Protein AF-A0A8E0I5V2-F1 (afdb_monomer_lite)

Secondary structure (DSSP, 8-state):
--------PPPPP--------------GGGG--EEEEPPPTT--HHHHSHHHHHHHHTTPPP-EEEEEEETTEEEEEEE-SS-EEEEEEESSSPPPHHHHHHHHHHH-TTS-GGGSEEESSHHHHHHHHTTS--SSSEEEEEEE-

Sequence (145 aa):
MVTTRPSRSRPLTLRFLPRWFTLTHKKRGDLMKLIQNPIRLNASLHKMLPNTMRYLYNRKPVKFFELYTLGSVHVYYVEGFDQVDVVLTHDKRTIKDAEIDFVLEKLLPDTPKADLKIDHAAKSEIEHEVHRKLKVHDVVIIEKA

Foldseek 3Di:
DDDDDDDDDDDDDDDDDPDDDPPPPDDPLNVWDKAWDDDDPPDDCCVVPVLLCCVPQVPQDWPDKTWIDGPQKTWIWTHGPVKIKIKIFHAPDADDPVNVVSVCCPPPVVDDPVQKDKDFCSQVVSCVVVVHHDNGPGMIMIMHD

Radius of gyration: 28.75 Å; chains: 1; bounding box: 96×71×29 Å

Organism: NCBI:txid1256218

Structure (mmCIF, N/CA/C/O backbone):
data_AF-A0A8E0I5V2-F1
#
_entry.id   AF-A0A8E0I5V2-F1
#
loop_
_atom_site.group_PDB
_atom_site.id
_atom_site.type_symbol
_atom_site.label_atom_id
_atom_site.label_alt_id
_atom_site.label_comp_id
_atom_site.label_asym_id
_atom_site.label_entity_id
_atom_site.label_seq_id
_atom_site.pdbx_PDB_ins_code
_atom_site.Cartn_x
_atom_site.Cartn_y
_atom_site.Cartn_z
_atom_site.occupancy
_atom_site.B_iso_or_equiv
_atom_site.auth_seq_id
_atom_site.auth_comp_id
_atom_site.auth_asym_id
_atom_site.auth_atom_id
_atom_site.pdbx_PDB_model_num
ATOM 1 N N . MET A 1 1 ? -82.735 55.809 14.870 1.00 37.22 1 MET A N 1
ATOM 2 C CA . MET A 1 1 ? -81.425 56.089 14.228 1.00 37.22 1 MET A CA 1
ATOM 3 C C . MET A 1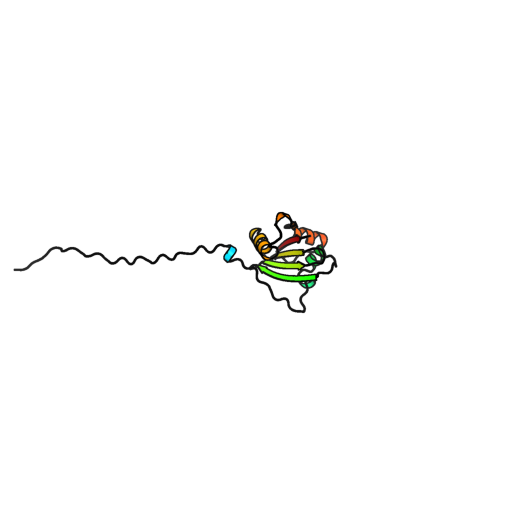 1 ? -80.391 55.113 14.791 1.00 37.22 1 MET A C 1
ATOM 5 O O . MET A 1 1 ? -80.657 54.636 15.880 1.00 37.22 1 MET A O 1
ATOM 9 N N . VAL A 1 2 ? -79.314 54.805 14.040 1.00 41.06 2 VAL A N 1
ATOM 10 C CA . VAL A 1 2 ? -78.052 54.073 14.391 1.00 41.06 2 VAL A CA 1
ATOM 11 C C . VAL A 1 2 ? -78.068 53.240 15.698 1.00 41.06 2 VAL A C 1
ATOM 13 O O . VAL A 1 2 ? -78.259 53.783 16.775 1.00 41.06 2 VAL A O 1
ATOM 16 N N . THR A 1 3 ? -77.783 51.933 15.745 1.00 39.31 3 THR A N 1
ATOM 17 C CA . THR A 1 3 ? -76.668 51.136 15.152 1.00 39.31 3 THR A CA 1
ATOM 18 C C . THR A 1 3 ? -77.137 49.636 15.139 1.00 39.31 3 THR A C 1
ATOM 20 O O . THR A 1 3 ? -78.286 49.397 15.494 1.00 39.31 3 THR A O 1
ATOM 23 N N . THR A 1 4 ? -76.481 48.534 14.727 1.00 46.41 4 THR A N 1
ATOM 24 C CA . THR A 1 4 ? -75.073 48.154 14.454 1.00 46.41 4 THR A CA 1
ATOM 25 C C . THR A 1 4 ? -75.007 47.088 13.321 1.00 46.41 4 THR A C 1
ATOM 27 O O . THR A 1 4 ? -75.405 47.372 12.195 1.00 46.41 4 THR A O 1
ATOM 30 N N . ARG A 1 5 ? -74.490 45.871 13.583 1.00 45.50 5 ARG A N 1
ATOM 31 C CA . ARG A 1 5 ? -74.420 44.652 12.744 1.00 45.50 5 ARG A CA 1
ATOM 32 C C . ARG A 1 5 ? -74.381 43.431 13.686 1.00 45.50 5 ARG A C 1
ATOM 34 O O . ARG A 1 5 ? -74.087 43.615 14.867 1.00 45.50 5 ARG A O 1
ATOM 41 N N . PRO A 1 6 ? -74.536 42.196 13.175 1.00 46.56 6 PRO A N 1
ATOM 42 C CA . PRO A 1 6 ? -73.361 41.316 13.261 1.00 46.56 6 PRO A CA 1
ATOM 43 C C . PRO A 1 6 ? -73.065 40.483 11.998 1.00 46.56 6 PRO A C 1
ATOM 45 O O . PRO A 1 6 ? -73.931 40.227 11.173 1.00 46.56 6 PRO A O 1
ATOM 48 N N . SER A 1 7 ? -71.804 40.042 11.919 1.00 43.44 7 SER A N 1
ATOM 49 C CA . SER A 1 7 ? -71.277 38.834 11.252 1.00 43.44 7 SER A CA 1
ATOM 50 C C . SER A 1 7 ? -71.796 38.410 9.861 1.00 43.44 7 SER A C 1
ATOM 52 O O . SER A 1 7 ? -72.898 37.889 9.705 1.00 43.44 7 SER A O 1
ATOM 54 N N . ARG A 1 8 ? -70.893 38.432 8.867 1.00 44.28 8 ARG A N 1
ATOM 55 C CA . ARG A 1 8 ? -70.885 37.449 7.767 1.00 44.28 8 ARG A CA 1
ATOM 56 C C . ARG A 1 8 ? -69.523 36.755 7.682 1.00 44.28 8 ARG A C 1
ATOM 58 O O . ARG A 1 8 ? -68.494 37.320 8.044 1.00 44.28 8 ARG A O 1
ATOM 65 N N . SER A 1 9 ? -69.571 35.503 7.242 1.00 45.16 9 SER A N 1
ATOM 66 C CA . SER A 1 9 ? -68.505 34.497 7.224 1.00 45.16 9 SER A CA 1
ATOM 67 C C . SER A 1 9 ? -67.226 34.888 6.471 1.00 45.16 9 SER A C 1
ATOM 69 O O . SER A 1 9 ? -67.270 35.536 5.427 1.00 45.16 9 SER A O 1
ATOM 71 N N . ARG A 1 10 ? -66.083 34.390 6.967 1.00 50.72 10 ARG A N 1
ATOM 72 C CA . ARG A 1 10 ? -64.773 34.422 6.289 1.00 50.72 10 ARG A CA 1
ATOM 73 C C . ARG A 1 10 ? -64.753 33.496 5.059 1.00 50.72 10 ARG A C 1
ATOM 75 O O . ARG A 1 10 ? -65.252 32.377 5.174 1.00 50.72 10 ARG A O 1
ATOM 82 N N . PRO A 1 11 ? -64.046 33.857 3.975 1.00 47.56 11 PRO A N 1
ATOM 83 C CA . PRO A 1 11 ? -63.440 32.901 3.053 1.00 47.56 11 PRO A CA 1
ATOM 84 C C . PRO A 1 11 ? -62.032 32.494 3.523 1.00 47.56 11 PRO A C 1
ATOM 86 O O . PRO A 1 11 ? -61.297 33.276 4.123 1.00 47.56 11 PRO A O 1
ATOM 89 N N . LEU A 1 12 ? -61.687 31.243 3.240 1.00 47.66 12 LEU A N 1
ATOM 90 C CA . LEU A 1 12 ? -60.460 30.534 3.612 1.00 47.66 12 LEU A CA 1
ATOM 91 C C . LEU A 1 12 ? -59.157 31.236 3.183 1.00 47.66 12 LEU A C 1
ATOM 93 O O . LEU A 1 12 ? -59.052 31.770 2.082 1.00 47.66 12 LEU A O 1
ATOM 97 N N . THR A 1 13 ? -58.125 31.143 4.025 1.00 47.25 13 THR A N 1
ATOM 98 C CA . THR A 1 13 ? -56.750 31.520 3.671 1.00 47.25 13 THR A CA 1
ATOM 99 C C . THR A 1 13 ? -56.133 30.520 2.692 1.00 47.25 13 THR A C 1
ATOM 101 O O . THR A 1 13 ? -56.201 29.307 2.902 1.00 47.25 13 THR A O 1
ATOM 104 N N . LEU A 1 14 ? -55.445 31.020 1.659 1.00 44.88 14 LEU A N 1
ATOM 105 C CA . LEU A 1 14 ? -54.589 30.190 0.810 1.00 44.88 14 LEU A CA 1
ATOM 106 C C . LEU A 1 14 ? -53.384 29.701 1.632 1.00 44.88 14 LEU A C 1
ATOM 108 O O . LEU A 1 14 ? -52.435 30.448 1.874 1.00 44.88 14 LEU A O 1
ATOM 112 N N . ARG A 1 15 ? -53.403 28.439 2.076 1.00 42.56 15 ARG A N 1
ATOM 113 C CA . ARG A 1 15 ? -52.203 27.792 2.622 1.00 42.56 15 ARG A CA 1
ATOM 114 C C . ARG A 1 15 ? -51.276 27.410 1.472 1.00 42.56 15 ARG A C 1
ATOM 116 O O . ARG A 1 15 ? -51.536 26.437 0.770 1.00 42.56 15 ARG A O 1
ATOM 123 N N . PHE A 1 16 ? -50.172 28.139 1.324 1.00 45.91 16 PHE A N 1
ATOM 124 C CA . PHE A 1 16 ? -49.031 27.662 0.545 1.00 45.91 16 PHE A CA 1
ATOM 125 C C . PHE A 1 16 ? -48.541 26.334 1.139 1.00 45.91 16 PHE A C 1
ATOM 127 O O . PHE A 1 16 ? -48.080 26.285 2.280 1.00 45.91 16 PHE A O 1
ATOM 134 N N . LEU A 1 17 ? -48.645 25.256 0.362 1.00 43.88 17 LEU A N 1
ATOM 135 C CA . LEU A 1 17 ? -47.979 23.994 0.667 1.00 43.88 17 LEU A CA 1
ATOM 136 C C . LEU A 1 17 ? -46.483 24.151 0.351 1.00 43.88 17 LEU A C 1
ATOM 138 O O . LEU A 1 17 ? -46.151 24.488 -0.789 1.00 43.88 17 LEU A O 1
ATOM 142 N N . PRO A 1 18 ? -45.565 23.913 1.306 1.00 49.59 18 PRO A N 1
ATOM 143 C CA . PRO A 1 18 ? -44.145 23.902 0.996 1.00 49.59 18 PRO A CA 1
ATOM 144 C C . PRO A 1 18 ? -43.851 22.746 0.035 1.00 49.59 18 PRO A C 1
ATOM 146 O O . PRO A 1 18 ? -44.231 21.599 0.277 1.00 49.59 18 PRO A O 1
ATOM 149 N N . ARG A 1 19 ? -43.166 23.055 -1.068 1.00 42.31 19 ARG A N 1
ATOM 150 C CA . ARG A 1 19 ? -42.695 22.063 -2.038 1.00 42.31 19 ARG A CA 1
ATOM 151 C C . ARG A 1 19 ? -41.694 21.151 -1.329 1.00 42.31 19 ARG A C 1
ATOM 153 O O . ARG A 1 19 ? -40.597 21.598 -1.001 1.00 42.31 19 ARG A O 1
ATOM 160 N N . TRP A 1 20 ? -42.082 19.904 -1.064 1.00 40.34 20 TRP A N 1
ATOM 161 C CA . TRP A 1 20 ? -41.228 18.942 -0.369 1.00 40.34 20 TRP A CA 1
ATOM 162 C C . TRP A 1 20 ? -39.928 18.753 -1.155 1.00 40.34 20 TRP A C 1
ATOM 164 O O . TRP A 1 20 ? -39.941 18.251 -2.279 1.00 40.34 20 TRP A O 1
ATOM 174 N N . PHE A 1 21 ? -38.803 19.152 -0.560 1.00 40.91 21 PHE A N 1
ATOM 175 C CA . PHE A 1 21 ? -37.491 18.758 -1.054 1.00 40.91 21 PHE A CA 1
ATOM 176 C C . PHE A 1 21 ? -37.355 17.251 -0.840 1.00 40.91 21 PHE A C 1
ATOM 178 O O . PHE A 1 21 ? -37.172 16.787 0.285 1.00 40.91 21 PHE A O 1
ATOM 185 N N . THR A 1 22 ? -37.441 16.483 -1.925 1.00 50.56 22 THR A N 1
ATOM 186 C CA . THR A 1 22 ? -37.054 15.071 -1.938 1.00 50.56 22 THR A CA 1
ATOM 187 C C . THR A 1 22 ? -35.551 14.993 -1.709 1.00 50.56 22 THR A C 1
ATOM 189 O O . THR A 1 22 ? -34.764 15.060 -2.655 1.00 50.56 22 THR A O 1
ATOM 192 N N . LEU A 1 23 ? -35.149 14.914 -0.439 1.00 47.12 23 LEU A N 1
ATOM 193 C CA . LEU A 1 23 ? -33.755 14.796 -0.040 1.00 47.12 23 LEU A CA 1
ATOM 194 C C . LEU A 1 23 ? -33.248 13.416 -0.475 1.00 47.12 23 LEU A C 1
ATOM 196 O O . LEU A 1 23 ? -33.400 12.425 0.236 1.00 47.12 23 LEU A O 1
ATOM 200 N N . THR A 1 24 ? -32.695 13.3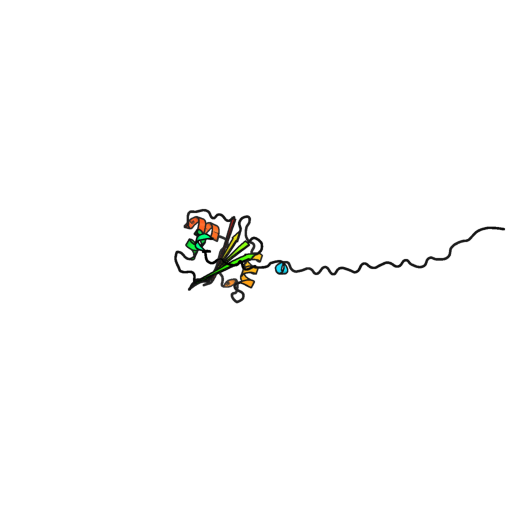35 -1.684 1.00 60.19 24 THR A N 1
ATOM 201 C CA . THR A 1 24 ? -32.134 12.095 -2.221 1.00 60.19 24 THR A CA 1
ATOM 202 C C . THR A 1 24 ? -31.009 11.636 -1.302 1.00 60.19 24 THR A C 1
ATOM 204 O O . THR A 1 24 ? -29.948 12.266 -1.268 1.00 60.19 24 THR A O 1
ATOM 207 N N . HIS A 1 25 ? -31.233 10.550 -0.557 1.00 54.50 25 HIS A N 1
ATOM 208 C CA . HIS A 1 25 ? -30.217 9.921 0.285 1.00 54.50 25 HIS A CA 1
ATOM 209 C C . HIS A 1 25 ? -29.128 9.299 -0.596 1.00 54.50 25 HIS A C 1
ATOM 211 O O . HIS A 1 25 ? -29.118 8.101 -0.870 1.00 54.50 25 HIS A O 1
ATOM 217 N N . LYS A 1 26 ? -28.204 10.152 -1.043 1.00 56.00 26 LYS A N 1
ATOM 218 C CA . LYS A 1 26 ? -26.984 9.766 -1.740 1.00 56.00 26 LYS A CA 1
ATOM 219 C C . LYS A 1 26 ? -26.240 8.743 -0.876 1.00 56.00 26 LYS A C 1
ATOM 221 O O . LYS A 1 26 ? -25.976 8.999 0.303 1.00 56.00 26 LYS A O 1
ATOM 226 N N . LYS A 1 27 ? -25.963 7.564 -1.435 1.00 59.47 27 LYS A N 1
ATOM 227 C CA . LYS A 1 27 ? -25.404 6.421 -0.704 1.00 59.47 27 LYS A CA 1
ATOM 228 C C . LYS A 1 27 ? -23.995 6.804 -0.243 1.00 59.47 27 LYS A C 1
ATOM 230 O O . LYS A 1 27 ? -23.289 7.515 -0.955 1.00 59.47 27 LYS A O 1
ATOM 235 N N . ARG A 1 28 ? -23.540 6.349 0.934 1.00 54.22 28 ARG A N 1
ATOM 236 C CA . ARG A 1 28 ? -22.198 6.732 1.440 1.00 54.22 28 ARG A CA 1
ATOM 237 C C . ARG A 1 28 ? -21.060 6.349 0.478 1.00 54.22 28 ARG A C 1
ATOM 239 O O . ARG A 1 28 ? -20.091 7.097 0.397 1.00 54.22 28 ARG A O 1
ATOM 246 N N . GLY A 1 29 ? -21.219 5.268 -0.292 1.00 57.28 29 GLY A N 1
ATOM 247 C CA . GLY A 1 29 ? -20.295 4.894 -1.370 1.00 57.28 29 GLY A CA 1
ATOM 248 C C . GLY A 1 29 ? -20.183 5.949 -2.479 1.00 57.28 29 GLY A C 1
ATOM 249 O O . GLY A 1 29 ? -19.087 6.209 -2.952 1.00 57.28 29 GLY A O 1
ATOM 250 N N . ASP A 1 30 ? -21.261 6.667 -2.810 1.00 61.16 30 ASP A N 1
ATOM 251 C CA . ASP A 1 30 ? -21.267 7.701 -3.861 1.00 61.16 30 ASP A CA 1
ATOM 252 C C . ASP A 1 30 ? -20.499 8.989 -3.461 1.00 61.16 30 ASP A C 1
ATOM 254 O O . ASP A 1 30 ? -20.383 9.937 -4.253 1.00 61.16 30 ASP A O 1
ATOM 258 N N . LEU A 1 31 ? -20.050 9.083 -2.201 1.00 68.75 31 LEU A N 1
ATOM 259 C CA . LEU A 1 31 ? -19.126 10.114 -1.713 1.00 68.75 31 LEU A CA 1
ATOM 260 C C . LEU A 1 31 ? -17.673 9.626 -1.643 1.00 68.75 31 LEU A C 1
ATOM 262 O O . LEU A 1 31 ? -16.769 10.461 -1.620 1.00 68.75 31 LEU A O 1
ATOM 266 N N . MET A 1 32 ? -17.437 8.313 -1.627 1.00 87.19 32 MET A N 1
ATOM 267 C CA . MET A 1 32 ? -16.094 7.753 -1.725 1.00 87.19 32 MET A CA 1
ATOM 268 C C . MET A 1 32 ? -15.614 7.844 -3.174 1.00 87.19 32 MET A C 1
ATOM 270 O O . MET A 1 32 ? -16.349 7.575 -4.123 1.00 87.19 32 MET A O 1
ATOM 274 N N . LYS A 1 33 ? -14.369 8.284 -3.349 1.00 90.25 33 LYS A N 1
ATOM 275 C CA . LYS A 1 33 ? -13.702 8.378 -4.646 1.00 90.25 33 LYS A CA 1
ATOM 276 C C . LYS A 1 33 ? -12.255 7.966 -4.472 1.00 90.25 33 LYS A C 1
ATOM 278 O O . LYS A 1 33 ? -11.551 8.560 -3.657 1.00 90.25 33 LYS A O 1
ATOM 283 N N . LEU A 1 34 ? -11.834 6.986 -5.261 1.00 94.56 34 LEU A N 1
ATOM 284 C CA . LEU A 1 34 ? -10.428 6.697 -5.474 1.00 94.56 34 LEU A CA 1
ATOM 285 C C . LEU A 1 34 ? -9.939 7.656 -6.565 1.00 94.56 34 LEU A C 1
ATOM 287 O O . LEU A 1 34 ? -10.509 7.694 -7.655 1.00 94.56 34 LEU A O 1
ATOM 291 N N . ILE A 1 35 ? -8.954 8.488 -6.245 1.00 94.31 35 ILE A N 1
ATOM 292 C CA . ILE A 1 35 ? -8.390 9.489 -7.155 1.00 94.31 35 ILE A CA 1
ATOM 293 C C . ILE A 1 35 ? -6.974 9.048 -7.499 1.00 94.31 35 ILE A C 1
ATOM 295 O O . ILE A 1 35 ? -6.185 8.805 -6.590 1.00 94.31 35 ILE A O 1
ATOM 299 N N . GLN A 1 36 ? -6.646 8.944 -8.786 1.00 94.12 36 GLN A N 1
ATOM 300 C CA . GLN A 1 36 ? -5.285 8.643 -9.222 1.00 94.12 36 GLN A CA 1
ATOM 301 C C . GLN A 1 36 ? -4.397 9.887 -9.087 1.00 94.12 36 GLN A C 1
ATOM 303 O O . GLN A 1 36 ? -4.745 10.978 -9.545 1.00 94.12 36 GLN A O 1
ATOM 308 N N . ASN A 1 37 ? -3.240 9.722 -8.458 1.00 91.31 37 ASN A N 1
ATOM 309 C CA . ASN A 1 37 ? -2.273 10.782 -8.221 1.00 91.31 37 ASN A CA 1
ATOM 310 C C . ASN A 1 37 ? -1.194 10.736 -9.321 1.00 91.31 37 ASN A C 1
ATOM 312 O O . ASN A 1 37 ? -0.509 9.719 -9.443 1.00 91.31 37 ASN A O 1
ATOM 316 N N . PRO A 1 38 ? -0.971 11.818 -10.092 1.00 88.31 38 PRO A N 1
ATOM 317 C CA . PRO A 1 38 ? -0.004 11.805 -11.185 1.00 88.31 38 PRO A CA 1
ATOM 318 C C . PRO A 1 38 ? 1.432 11.647 -10.668 1.00 88.31 38 PRO A C 1
ATOM 320 O O . PRO A 1 38 ? 1.954 12.488 -9.928 1.00 88.31 38 PRO A O 1
ATOM 323 N N . ILE A 1 39 ? 2.084 10.566 -11.092 1.00 83.25 39 ILE A N 1
ATOM 324 C CA . ILE A 1 39 ? 3.461 10.233 -10.725 1.00 83.25 39 ILE A CA 1
ATOM 325 C C . ILE A 1 39 ? 4.424 11.093 -11.558 1.00 83.25 39 ILE A C 1
ATOM 327 O O . ILE A 1 39 ? 4.377 11.104 -12.785 1.00 83.25 39 ILE A O 1
ATOM 331 N N . ARG A 1 40 ? 5.323 11.829 -10.892 1.00 77.00 40 ARG A N 1
ATOM 332 C CA . ARG A 1 40 ? 6.406 12.568 -11.567 1.00 77.00 40 ARG A CA 1
ATOM 333 C C . ARG A 1 40 ? 7.550 11.615 -11.923 1.00 77.00 40 ARG A C 1
ATOM 335 O O . ARG A 1 40 ? 7.889 10.765 -11.109 1.00 77.00 40 ARG A O 1
ATOM 342 N N . LEU A 1 41 ? 8.222 11.856 -13.053 1.00 66.94 41 LEU A N 1
ATOM 343 C CA . LEU A 1 41 ? 9.346 11.062 -13.600 1.00 66.94 41 LEU A CA 1
ATOM 344 C C . LEU A 1 41 ? 10.460 10.651 -12.607 1.00 66.94 41 LEU A C 1
ATOM 346 O O . LEU A 1 41 ? 11.137 9.659 -12.840 1.00 66.94 41 LEU A O 1
ATOM 350 N N . ASN A 1 42 ? 10.647 11.385 -11.503 1.00 74.06 42 ASN A N 1
ATOM 351 C CA . ASN A 1 42 ? 11.688 11.129 -10.494 1.00 74.06 42 ASN A CA 1
ATOM 352 C C . ASN A 1 42 ? 11.172 10.449 -9.202 1.00 74.06 42 ASN A C 1
ATOM 354 O O . ASN A 1 42 ? 11.926 10.312 -8.228 1.00 74.06 42 ASN A O 1
ATOM 358 N N . ALA A 1 43 ? 9.891 10.073 -9.153 1.00 78.38 43 ALA A N 1
ATOM 359 C CA . ALA A 1 43 ? 9.298 9.331 -8.044 1.00 78.38 43 ALA A CA 1
ATOM 360 C C . ALA A 1 43 ? 9.784 7.872 -8.026 1.00 78.38 43 ALA A C 1
ATOM 362 O O . ALA A 1 43 ? 10.170 7.310 -9.045 1.00 78.38 43 ALA A O 1
ATOM 363 N N . SER A 1 44 ? 9.786 7.249 -6.848 1.00 83.50 44 SER A N 1
ATOM 364 C CA . SER A 1 44 ? 10.224 5.862 -6.680 1.00 83.50 44 SER A CA 1
ATOM 365 C C . SER A 1 44 ? 9.590 5.270 -5.430 1.00 83.50 44 SER A C 1
ATOM 367 O O . SER A 1 44 ? 9.683 5.868 -4.354 1.00 83.50 44 SER A O 1
ATOM 369 N N . LEU A 1 45 ? 9.006 4.076 -5.553 1.00 84.38 45 LEU A N 1
ATOM 370 C CA . LEU A 1 45 ? 8.439 3.328 -4.429 1.00 84.38 45 LEU A CA 1
ATOM 371 C C . LEU A 1 45 ? 9.434 3.163 -3.273 1.00 84.38 45 LEU A C 1
ATOM 373 O O . LEU A 1 45 ? 9.077 3.410 -2.126 1.00 84.38 45 LEU A O 1
ATOM 377 N N . HIS A 1 46 ? 10.708 2.875 -3.556 1.00 84.69 46 HIS A N 1
ATOM 378 C CA . HIS A 1 46 ? 11.749 2.750 -2.526 1.00 84.69 46 HIS A CA 1
ATOM 379 C C . HIS A 1 46 ? 12.068 4.064 -1.786 1.00 84.69 46 HIS A C 1
ATOM 381 O O . HIS A 1 46 ? 12.695 4.022 -0.731 1.00 84.69 46 HIS A O 1
ATOM 387 N N . LYS A 1 47 ? 11.643 5.230 -2.297 1.00 86.00 47 LYS A N 1
ATOM 388 C CA . LYS A 1 47 ? 11.719 6.518 -1.579 1.00 86.00 47 LYS A CA 1
ATOM 389 C C . LYS A 1 47 ? 10.441 6.824 -0.791 1.00 86.00 47 LYS A C 1
ATOM 391 O O . LYS A 1 47 ? 10.515 7.515 0.218 1.00 86.00 47 LYS A O 1
ATOM 396 N N . MET A 1 48 ? 9.290 6.333 -1.254 1.00 87.00 48 MET A N 1
ATOM 397 C CA . MET A 1 48 ? 7.974 6.592 -0.654 1.00 87.00 48 MET A CA 1
ATOM 398 C C . MET A 1 48 ? 7.652 5.607 0.480 1.00 87.00 48 MET A C 1
ATOM 400 O O . MET A 1 48 ? 7.247 6.023 1.560 1.00 87.00 48 MET A O 1
ATOM 404 N N . LEU A 1 49 ? 7.905 4.315 0.256 1.00 87.06 49 LEU A N 1
ATOM 405 C CA . LEU A 1 49 ? 7.664 3.206 1.182 1.00 87.06 49 LEU A CA 1
ATOM 406 C C . LEU A 1 49 ? 8.933 2.332 1.359 1.00 87.06 49 LEU A C 1
ATOM 408 O O . LEU A 1 49 ? 8.899 1.131 1.084 1.00 87.06 49 LEU A O 1
ATOM 412 N N . PRO A 1 50 ? 10.077 2.892 1.807 1.00 86.62 50 PRO A N 1
ATOM 413 C CA . PRO A 1 50 ? 11.375 2.201 1.820 1.00 86.62 50 PRO A CA 1
ATOM 414 C C . PRO A 1 50 ? 11.372 0.846 2.544 1.00 86.62 50 PRO A C 1
ATOM 416 O O . PRO A 1 50 ? 11.948 -0.115 2.039 1.00 86.62 50 PRO A O 1
ATOM 419 N N . ASN A 1 51 ? 10.723 0.758 3.710 1.00 89.38 51 ASN A N 1
ATOM 420 C CA . ASN A 1 51 ? 10.688 -0.470 4.509 1.00 89.38 51 ASN A CA 1
ATOM 421 C C . ASN A 1 51 ? 9.686 -1.486 3.932 1.00 89.38 51 ASN A C 1
ATOM 423 O O . ASN A 1 51 ? 10.043 -2.641 3.738 1.00 89.38 51 ASN A O 1
ATOM 427 N N . THR A 1 52 ? 8.468 -1.054 3.590 1.00 86.69 52 THR A N 1
ATOM 428 C CA . THR A 1 52 ? 7.409 -1.921 3.039 1.00 86.69 52 THR A CA 1
ATOM 429 C C . THR A 1 52 ? 7.807 -2.548 1.703 1.00 86.69 52 THR A C 1
ATOM 431 O O . THR A 1 52 ? 7.580 -3.728 1.477 1.00 86.69 52 THR A O 1
ATOM 434 N N . MET A 1 53 ? 8.462 -1.783 0.824 1.00 88.62 53 MET A N 1
ATOM 435 C CA . MET A 1 53 ? 8.949 -2.288 -0.467 1.00 88.62 53 MET A CA 1
ATOM 436 C C . MET A 1 53 ? 10.182 -3.185 -0.318 1.00 88.62 53 MET A C 1
ATOM 438 O O . MET A 1 53 ? 10.459 -4.002 -1.193 1.00 88.62 53 MET A O 1
ATOM 442 N N . ARG A 1 54 ? 10.934 -3.046 0.782 1.00 86.75 54 ARG A N 1
ATOM 443 C CA . ARG A 1 54 ? 12.007 -3.982 1.129 1.00 86.75 54 ARG A CA 1
ATOM 444 C C . ARG A 1 54 ? 11.442 -5.314 1.630 1.00 86.75 54 ARG A C 1
ATOM 446 O O . ARG A 1 54 ? 11.979 -6.332 1.221 1.00 86.75 54 ARG A O 1
ATOM 453 N N . TYR A 1 55 ? 10.391 -5.279 2.450 1.00 86.75 55 TYR A N 1
ATOM 454 C CA . TYR A 1 55 ? 9.657 -6.454 2.929 1.00 86.75 55 TYR A CA 1
ATOM 455 C C . TYR A 1 55 ? 9.033 -7.232 1.757 1.00 86.75 55 TYR A C 1
ATOM 457 O O . TYR A 1 55 ? 9.481 -8.329 1.447 1.00 86.75 55 TYR A O 1
ATOM 465 N N . LEU A 1 56 ? 8.098 -6.613 1.022 1.00 85.06 56 LEU A N 1
ATOM 466 C CA . LEU A 1 56 ? 7.345 -7.277 -0.054 1.00 85.06 56 LEU A CA 1
ATOM 467 C C . LEU A 1 56 ? 8.223 -7.791 -1.204 1.00 85.06 56 LEU A C 1
ATOM 469 O O . LEU A 1 56 ? 8.130 -8.951 -1.594 1.00 85.06 56 LEU A O 1
ATOM 473 N N . TYR A 1 57 ? 9.076 -6.927 -1.765 1.00 84.12 57 TYR A N 1
ATOM 474 C CA . TYR A 1 57 ? 9.806 -7.258 -2.993 1.00 84.12 57 TYR A CA 1
ATOM 475 C C . TYR A 1 57 ? 11.232 -7.746 -2.737 1.00 84.12 57 TYR A C 1
ATOM 477 O O . TYR A 1 57 ? 11.771 -8.453 -3.577 1.00 84.12 57 TYR A O 1
ATOM 485 N N . ASN A 1 58 ? 11.884 -7.373 -1.629 1.00 81.62 58 ASN A N 1
ATOM 486 C CA . ASN A 1 58 ? 13.260 -7.769 -1.280 1.00 81.62 58 ASN A CA 1
ATOM 487 C C . ASN A 1 58 ? 14.253 -7.822 -2.473 1.00 81.62 58 ASN A C 1
ATOM 489 O O . ASN A 1 58 ? 14.996 -8.784 -2.658 1.00 81.62 58 ASN A O 1
ATOM 493 N N . ARG A 1 59 ? 14.272 -6.748 -3.282 1.00 72.75 59 ARG A N 1
ATOM 494 C CA . ARG A 1 59 ? 15.050 -6.570 -4.535 1.00 72.75 59 ARG A CA 1
ATOM 495 C C . ARG A 1 59 ? 14.535 -7.290 -5.797 1.00 72.75 59 ARG A C 1
ATOM 497 O O . ARG A 1 59 ? 15.160 -7.112 -6.842 1.00 72.75 59 ARG A O 1
ATOM 504 N N . LYS A 1 60 ? 13.409 -8.014 -5.764 1.00 83.25 60 LYS A N 1
ATOM 505 C CA . LYS A 1 60 ? 12.640 -8.349 -6.980 1.00 83.25 60 LYS A CA 1
ATOM 506 C C . LYS A 1 60 ? 12.322 -7.058 -7.763 1.00 83.25 60 LYS A C 1
ATOM 508 O O . LYS A 1 60 ? 12.054 -6.028 -7.136 1.00 83.25 60 LYS A O 1
ATOM 513 N N . PRO A 1 61 ? 12.323 -7.082 -9.106 1.00 83.69 61 PRO A N 1
ATOM 514 C CA . PRO A 1 61 ? 11.925 -5.930 -9.905 1.00 83.69 61 PRO A CA 1
ATOM 515 C C . PRO A 1 61 ? 10.404 -5.710 -9.853 1.00 83.69 61 PRO A C 1
ATOM 517 O O . PRO A 1 61 ? 9.621 -6.655 -9.921 1.00 83.69 61 PRO A O 1
ATOM 520 N N . VAL A 1 62 ? 9.996 -4.443 -9.785 1.00 87.69 62 VAL A N 1
ATOM 521 C CA . VAL A 1 62 ? 8.609 -3.996 -9.992 1.00 87.69 62 VAL A CA 1
ATOM 522 C C . VAL A 1 62 ? 8.447 -3.619 -11.466 1.00 87.69 62 VAL A C 1
ATOM 524 O O . VAL A 1 62 ? 9.313 -2.939 -12.019 1.00 87.69 62 VAL A O 1
ATOM 527 N N . LYS A 1 63 ? 7.354 -4.050 -12.101 1.00 90.19 63 LYS A N 1
ATOM 528 C CA . LYS A 1 63 ? 7.041 -3.801 -13.516 1.00 90.19 63 LYS A CA 1
ATOM 529 C C . LYS A 1 63 ? 6.489 -2.388 -13.716 1.00 90.19 63 LYS A C 1
ATOM 531 O O . LYS A 1 63 ? 7.016 -1.637 -14.533 1.00 90.19 63 LYS A O 1
ATOM 536 N N . PHE A 1 64 ? 5.477 -2.005 -12.936 1.00 89.44 64 PHE A N 1
ATOM 537 C CA . PHE A 1 64 ? 5.042 -0.613 -12.774 1.00 89.44 64 PHE A CA 1
ATOM 538 C C . PHE A 1 64 ? 4.327 -0.414 -11.431 1.00 89.44 64 PHE A C 1
ATOM 540 O O . PHE A 1 64 ? 4.085 -1.361 -10.686 1.00 89.44 64 PHE A O 1
ATOM 547 N N . PHE A 1 65 ? 4.005 0.837 -11.105 1.00 92.31 65 PHE A N 1
ATOM 548 C CA . PHE A 1 65 ? 3.199 1.165 -9.936 1.00 92.31 65 PHE A CA 1
ATOM 549 C C . PHE A 1 65 ? 2.323 2.384 -10.199 1.00 92.31 65 PHE A C 1
ATOM 551 O O . PHE A 1 65 ? 2.700 3.277 -10.958 1.00 92.31 65 PHE A O 1
ATOM 558 N N . GLU A 1 66 ? 1.180 2.438 -9.527 1.00 93.75 66 GLU A N 1
ATOM 559 C CA . GLU A 1 66 ? 0.246 3.554 -9.583 1.00 93.75 66 GLU A CA 1
ATOM 560 C C . GLU A 1 66 ? -0.097 4.025 -8.168 1.00 93.75 66 GLU A C 1
ATOM 562 O O . GLU A 1 66 ? -0.252 3.236 -7.235 1.00 93.75 66 GLU A O 1
ATOM 567 N N . LEU A 1 67 ? -0.188 5.343 -7.998 1.00 94.19 67 LEU A N 1
ATOM 568 C CA . LEU A 1 67 ? -0.517 5.970 -6.724 1.00 94.19 67 LEU A CA 1
ATOM 569 C C . LEU A 1 67 ? -1.952 6.479 -6.774 1.00 94.19 67 LEU A C 1
ATOM 571 O O . LEU A 1 67 ? -2.326 7.196 -7.700 1.00 94.19 67 LEU A O 1
ATOM 575 N N . TYR A 1 68 ? -2.716 6.190 -5.732 1.00 95.44 68 TYR A N 1
ATOM 576 C CA . TYR A 1 68 ? -4.078 6.660 -5.556 1.00 95.44 68 TYR A CA 1
ATOM 577 C C . TYR A 1 68 ? -4.277 7.262 -4.158 1.00 95.44 68 TYR A C 1
ATOM 579 O O . TYR A 1 68 ? -3.522 7.006 -3.214 1.00 95.44 68 TYR A O 1
ATOM 587 N N . THR A 1 69 ? -5.330 8.060 -4.007 1.00 94.31 69 THR A N 1
ATOM 588 C CA . THR A 1 69 ? -5.829 8.526 -2.711 1.00 94.31 69 THR A CA 1
ATOM 589 C C . THR A 1 69 ? -7.317 8.242 -2.560 1.00 94.31 69 THR A C 1
ATOM 591 O O . THR A 1 69 ? -8.115 8.529 -3.451 1.00 94.31 69 THR A O 1
ATOM 594 N N . LEU A 1 70 ? -7.693 7.693 -1.403 1.00 94.44 70 LEU A N 1
ATOM 595 C CA . LEU A 1 70 ? -9.076 7.534 -0.959 1.00 94.44 70 LEU A CA 1
ATOM 596 C C . LEU A 1 70 ? -9.309 8.482 0.224 1.00 94.44 70 LEU A C 1
ATOM 598 O O . LEU A 1 70 ? -9.161 8.119 1.392 1.00 94.44 70 LEU A O 1
ATOM 602 N N . GLY A 1 71 ? -9.604 9.745 -0.093 1.00 92.00 71 GLY A N 1
ATOM 603 C CA . GLY A 1 71 ? -9.760 10.821 0.891 1.00 92.00 71 GLY A CA 1
ATOM 604 C C . GLY A 1 71 ? -8.452 11.154 1.616 1.00 92.00 71 GLY A C 1
ATOM 605 O O . GLY A 1 71 ? -7.721 12.040 1.186 1.00 92.00 71 GLY A O 1
ATOM 606 N N . SER A 1 72 ? -8.173 10.453 2.718 1.00 91.06 72 SER A N 1
ATOM 607 C CA . SER A 1 72 ? -6.934 10.573 3.504 1.00 91.06 72 SER A CA 1
ATOM 608 C C . SER A 1 72 ? -6.104 9.285 3.567 1.00 91.06 72 SER A C 1
ATOM 610 O O . SER A 1 72 ? -5.027 9.298 4.156 1.00 91.06 72 SER A O 1
ATOM 612 N N . VAL A 1 73 ? -6.583 8.173 2.996 1.00 95.00 73 VAL A N 1
ATOM 613 C CA . VAL A 1 73 ? -5.801 6.935 2.854 1.00 95.00 73 VAL A CA 1
ATOM 614 C C . VAL A 1 73 ? -4.973 7.033 1.575 1.00 95.00 73 VAL A C 1
ATOM 616 O O . VAL A 1 73 ? -5.516 7.313 0.503 1.00 95.00 73 VAL A O 1
ATOM 619 N N . HIS A 1 74 ? -3.666 6.798 1.682 1.00 94.69 74 HIS A N 1
ATOM 620 C CA . HIS A 1 74 ? -2.795 6.627 0.521 1.00 94.69 74 HIS A CA 1
ATOM 621 C C . HIS A 1 74 ? -2.826 5.163 0.090 1.00 94.69 74 HIS A C 1
ATOM 623 O O . HIS A 1 74 ? -2.680 4.277 0.930 1.00 94.69 74 HIS A O 1
ATOM 629 N N . VAL A 1 75 ? -3.021 4.923 -1.204 1.00 95.94 75 VAL A N 1
ATOM 630 C CA . VAL A 1 75 ? -3.161 3.588 -1.789 1.00 95.94 75 VAL A CA 1
ATOM 631 C C . VAL A 1 75 ? -2.124 3.444 -2.897 1.00 95.94 75 VAL A C 1
ATOM 633 O O . VAL A 1 75 ? -2.047 4.284 -3.790 1.00 95.94 75 VAL A O 1
ATOM 636 N N . TYR A 1 76 ? -1.317 2.396 -2.828 1.00 95.25 76 TYR A N 1
ATOM 637 C CA . TYR A 1 76 ? -0.238 2.108 -3.765 1.00 95.25 76 TYR A CA 1
ATOM 638 C C . TYR A 1 76 ? -0.568 0.785 -4.449 1.00 95.25 76 TYR A C 1
ATOM 640 O O . TYR A 1 76 ? -0.564 -0.253 -3.792 1.00 95.25 76 TYR A O 1
ATOM 648 N N . TYR A 1 77 ? -0.867 0.831 -5.744 1.00 95.06 77 TYR A N 1
ATOM 649 C CA . TYR A 1 77 ? -0.960 -0.357 -6.587 1.00 95.06 77 TYR A CA 1
ATOM 650 C C . TYR A 1 77 ? 0.439 -0.660 -7.122 1.00 95.06 77 TYR A C 1
ATOM 652 O O . TYR A 1 77 ? 1.079 0.223 -7.701 1.00 95.06 77 TYR A O 1
ATOM 660 N N . VAL A 1 78 ? 0.934 -1.874 -6.903 1.00 93.69 78 VAL A N 1
ATOM 661 C CA . VAL A 1 78 ? 2.277 -2.299 -7.301 1.00 93.69 78 VAL A CA 1
ATOM 662 C C . VAL A 1 78 ? 2.155 -3.586 -8.102 1.00 93.69 78 VAL A C 1
ATOM 664 O O . VAL A 1 78 ? 1.709 -4.602 -7.581 1.00 93.69 78 VAL A O 1
ATOM 667 N N . GLU A 1 79 ? 2.555 -3.545 -9.370 1.00 92.31 79 GLU A N 1
ATOM 668 C CA . GLU A 1 79 ? 2.569 -4.725 -10.228 1.00 92.31 79 GLU A CA 1
ATOM 669 C C . GLU A 1 79 ? 4.001 -5.249 -10.344 1.00 92.31 79 GLU A C 1
ATOM 671 O O . GLU A 1 79 ? 4.897 -4.566 -10.851 1.00 92.31 79 GLU A O 1
ATOM 676 N N . GLY A 1 80 ? 4.227 -6.462 -9.844 1.00 90.62 80 GLY A N 1
ATOM 677 C CA . GLY A 1 80 ? 5.453 -7.218 -10.053 1.00 90.62 80 GLY A CA 1
ATOM 678 C C . GLY A 1 80 ? 5.468 -7.925 -11.409 1.00 90.62 80 GLY A C 1
ATOM 679 O O . GLY A 1 80 ? 4.776 -7.546 -12.353 1.00 90.62 80 GLY A O 1
ATOM 680 N N . PHE A 1 81 ? 6.276 -8.979 -11.499 1.00 88.25 81 PHE A N 1
ATOM 681 C CA . PHE A 1 81 ? 6.218 -9.938 -12.608 1.00 88.25 81 PHE A CA 1
ATOM 682 C C . PHE A 1 81 ? 5.393 -11.179 -12.240 1.00 88.25 81 PHE A C 1
ATOM 684 O O . PHE A 1 81 ? 4.697 -11.709 -13.101 1.00 88.25 81 PHE A O 1
ATOM 691 N N . ASP A 1 82 ? 5.424 -11.578 -10.962 1.00 87.69 82 ASP A N 1
ATOM 692 C CA . ASP A 1 82 ? 4.785 -12.799 -10.447 1.00 87.69 82 ASP A CA 1
ATOM 693 C C . ASP A 1 82 ? 3.589 -12.531 -9.509 1.00 87.69 82 ASP A C 1
ATOM 695 O O . ASP A 1 82 ? 2.926 -13.472 -9.094 1.00 87.69 82 ASP A O 1
ATOM 699 N N . GLN A 1 83 ? 3.359 -11.274 -9.104 1.00 90.12 83 GLN A N 1
ATOM 700 C CA . GLN A 1 83 ? 2.373 -10.887 -8.081 1.00 90.12 83 GLN A CA 1
ATOM 701 C C . GLN A 1 83 ? 1.898 -9.436 -8.274 1.00 90.12 83 GLN A C 1
ATOM 703 O O . GLN A 1 83 ? 2.611 -8.621 -8.870 1.00 90.12 83 GLN A O 1
ATOM 708 N N . VAL A 1 84 ? 0.725 -9.103 -7.732 1.00 92.62 84 VAL A N 1
ATOM 709 C CA . VAL A 1 84 ? 0.191 -7.734 -7.625 1.00 92.62 84 VAL A CA 1
ATOM 710 C C . VAL A 1 84 ? -0.090 -7.427 -6.158 1.00 92.62 84 VAL A C 1
ATOM 712 O O . VAL A 1 84 ? -0.859 -8.139 -5.518 1.00 92.62 84 VAL A O 1
ATOM 715 N N . ASP A 1 85 ? 0.475 -6.336 -5.644 1.00 93.75 85 ASP A N 1
ATOM 716 C CA . ASP A 1 85 ? 0.283 -5.914 -4.257 1.00 93.75 85 ASP A CA 1
ATOM 717 C C . ASP A 1 85 ? -0.424 -4.558 -4.185 1.00 93.75 85 ASP A C 1
ATOM 719 O O . ASP A 1 85 ? -0.015 -3.583 -4.822 1.00 93.75 85 ASP A O 1
ATOM 723 N N . VAL A 1 86 ? -1.463 -4.467 -3.354 1.00 95.19 86 VAL A N 1
ATOM 724 C CA . VAL A 1 86 ? -2.130 -3.202 -3.023 1.00 95.19 86 VAL A CA 1
ATOM 725 C C . VAL A 1 86 ? -1.816 -2.846 -1.575 1.00 95.19 86 VAL A C 1
ATOM 727 O O . VAL A 1 86 ? -2.297 -3.484 -0.641 1.00 95.19 86 VAL A O 1
ATOM 730 N N . VAL A 1 87 ? -1.010 -1.803 -1.376 1.00 95.50 87 VAL A N 1
ATOM 731 C CA . VAL A 1 87 ? -0.637 -1.309 -0.044 1.00 95.50 87 VAL A CA 1
ATOM 732 C C . VAL A 1 87 ? -1.474 -0.081 0.296 1.00 95.50 87 VAL A C 1
ATOM 734 O O . VAL A 1 87 ? -1.445 0.917 -0.425 1.00 95.50 87 VAL A O 1
ATOM 737 N N . LEU A 1 88 ? -2.185 -0.118 1.420 1.00 96.19 88 LEU A N 1
ATOM 738 C CA . LEU A 1 88 ? -2.933 1.013 1.960 1.00 96.19 88 LEU A CA 1
ATOM 739 C C . LEU A 1 88 ? -2.221 1.527 3.217 1.00 96.19 88 LEU A C 1
ATOM 741 O O . LEU A 1 88 ? -1.881 0.750 4.105 1.00 96.19 88 LEU A O 1
ATOM 745 N N . THR A 1 89 ? -2.005 2.839 3.323 1.00 95.25 89 THR A N 1
ATOM 746 C CA . THR A 1 89 ? -1.333 3.455 4.484 1.00 95.25 89 THR A CA 1
ATOM 747 C C . THR A 1 89 ? -2.076 4.688 4.980 1.00 95.25 89 THR A C 1
ATOM 749 O O . THR A 1 89 ? -2.579 5.474 4.169 1.00 95.25 89 THR A O 1
ATOM 752 N N . HIS A 1 90 ? -2.100 4.900 6.298 1.00 95.31 90 HIS A N 1
ATOM 753 C CA . HIS A 1 90 ? -2.747 6.067 6.898 1.00 95.31 90 HIS A CA 1
ATOM 754 C C . HIS A 1 90 ? -1.985 6.613 8.122 1.00 95.31 90 HIS A C 1
ATOM 756 O O . HIS A 1 90 ? -1.532 5.862 8.982 1.00 95.31 90 HIS A O 1
ATOM 762 N N . ASP A 1 91 ? -1.877 7.941 8.241 1.00 92.75 91 ASP A N 1
ATOM 763 C CA . ASP A 1 91 ? -0.988 8.606 9.213 1.00 92.75 91 ASP A CA 1
ATOM 764 C C . ASP A 1 91 ? -1.545 8.756 10.639 1.00 92.75 91 ASP A C 1
ATOM 766 O O . ASP A 1 91 ? -0.780 9.019 11.563 1.00 92.75 91 ASP A O 1
ATOM 770 N N . LYS A 1 92 ? -2.871 8.664 10.839 1.00 92.50 92 LYS A N 1
ATOM 771 C CA . LYS A 1 92 ? -3.530 9.129 12.092 1.00 92.50 92 LYS A CA 1
ATOM 772 C C . LYS A 1 92 ? -4.604 8.217 12.706 1.00 92.50 92 LYS A C 1
ATOM 774 O O . LYS A 1 92 ? -5.202 8.592 13.707 1.00 92.50 92 LYS A O 1
ATOM 779 N N . ARG A 1 93 ? -4.924 7.089 12.074 1.00 93.38 93 ARG A N 1
ATOM 780 C CA . ARG A 1 93 ? -5.968 6.132 12.494 1.00 93.38 93 ARG A CA 1
ATOM 781 C C . ARG A 1 93 ? -5.819 4.835 11.709 1.00 93.38 93 ARG A C 1
ATOM 783 O O . ARG A 1 93 ? -5.175 4.852 10.661 1.00 93.38 93 ARG A O 1
ATOM 790 N N . THR A 1 94 ? -6.506 3.796 12.164 1.00 94.31 94 THR A N 1
ATOM 791 C CA . THR A 1 94 ? -6.730 2.555 11.419 1.00 94.31 94 THR A CA 1
ATOM 792 C C . THR A 1 94 ? -7.595 2.786 10.169 1.00 94.31 94 THR A C 1
ATOM 794 O O . THR A 1 94 ? -8.516 3.621 10.163 1.00 94.31 94 THR A O 1
ATOM 797 N N . ILE A 1 95 ? -7.286 2.051 9.107 1.00 93.88 95 ILE A N 1
ATOM 798 C CA . ILE A 1 95 ? -8.053 1.920 7.864 1.00 93.88 95 ILE A CA 1
ATOM 799 C C . ILE A 1 95 ? -9.262 1.006 8.134 1.00 93.88 95 ILE A C 1
ATOM 801 O O . ILE A 1 95 ? -9.209 0.136 8.999 1.00 93.88 95 ILE A O 1
ATOM 805 N N . LYS A 1 96 ? -10.394 1.240 7.463 1.00 93.62 96 LYS A N 1
ATOM 806 C CA . LYS A 1 96 ? -11.634 0.474 7.683 1.00 93.62 96 LYS A CA 1
ATOM 807 C C . LYS A 1 96 ? -11.846 -0.564 6.590 1.00 93.62 96 LYS A C 1
ATOM 809 O O . LYS A 1 96 ? -11.528 -0.306 5.434 1.00 93.62 96 LYS A O 1
ATOM 814 N N . ASP A 1 97 ? -12.520 -1.658 6.925 1.00 92.00 97 ASP A N 1
ATOM 815 C CA . ASP A 1 97 ? -12.852 -2.727 5.971 1.00 92.00 97 ASP A 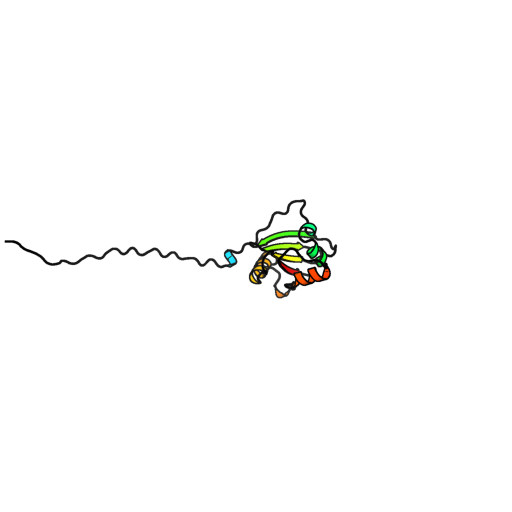CA 1
ATOM 816 C C . ASP A 1 97 ? -13.628 -2.189 4.763 1.00 92.00 97 ASP A C 1
ATOM 818 O O . ASP A 1 97 ? -13.239 -2.421 3.629 1.00 92.00 97 ASP A O 1
ATOM 822 N N . ALA A 1 98 ? -14.616 -1.318 4.990 1.00 91.25 98 ALA A N 1
ATOM 823 C CA . ALA A 1 98 ? -15.369 -0.658 3.918 1.00 91.25 98 ALA A CA 1
ATOM 824 C C . ALA A 1 98 ? -14.539 0.314 3.041 1.00 91.25 98 ALA A C 1
ATOM 826 O O . ALA A 1 98 ? -15.017 0.752 1.997 1.00 91.25 98 ALA A O 1
ATOM 827 N N . GLU A 1 99 ? -13.325 0.694 3.457 1.00 92.56 99 GLU A N 1
ATOM 828 C CA . GLU A 1 99 ? -12.367 1.437 2.623 1.00 92.56 99 GLU A CA 1
ATOM 829 C C . GLU A 1 99 ? -11.486 0.471 1.816 1.00 92.56 99 GLU A C 1
ATOM 831 O O . GLU A 1 99 ? -11.220 0.736 0.648 1.00 92.56 99 GLU A O 1
ATOM 836 N N . ILE A 1 100 ? -11.098 -0.665 2.409 1.00 93.19 100 ILE A N 1
ATOM 837 C CA . ILE A 1 100 ? -10.404 -1.775 1.735 1.00 93.19 100 ILE A CA 1
ATOM 838 C C . ILE A 1 100 ? -11.288 -2.355 0.623 1.00 93.19 100 ILE A C 1
ATOM 840 O O . ILE A 1 100 ? -10.864 -2.420 -0.527 1.00 93.19 100 ILE A O 1
ATOM 844 N N . ASP A 1 101 ? -12.540 -2.689 0.940 1.00 92.44 101 ASP A N 1
ATOM 845 C CA . ASP A 1 101 ? -13.527 -3.232 0.001 1.00 92.44 101 ASP A CA 1
ATOM 846 C C . ASP A 1 101 ? -13.744 -2.285 -1.188 1.00 92.44 101 ASP A C 1
ATOM 848 O O . ASP A 1 101 ? -13.686 -2.708 -2.341 1.00 92.44 101 ASP A O 1
ATOM 852 N N . PHE A 1 102 ? -13.890 -0.981 -0.928 1.00 93.25 102 PHE A N 1
ATOM 853 C CA . PHE A 1 102 ? -14.044 0.027 -1.980 1.00 93.25 102 PHE A CA 1
ATOM 854 C C . PHE A 1 102 ? -12.791 0.179 -2.863 1.00 93.25 102 PHE A C 1
ATOM 856 O O . PHE A 1 102 ? -12.916 0.486 -4.047 1.00 93.25 102 PHE A O 1
ATOM 863 N N . VAL A 1 103 ? -11.583 -0.024 -2.322 1.00 93.88 103 VAL A N 1
ATOM 864 C CA . VAL A 1 103 ? -10.348 -0.059 -3.127 1.00 93.88 103 VAL A CA 1
ATOM 865 C C . VAL A 1 103 ? -10.314 -1.310 -4.006 1.00 93.88 103 VAL A C 1
ATOM 867 O O . VAL A 1 103 ? -10.020 -1.202 -5.197 1.00 93.88 103 VAL A O 1
ATOM 870 N N . LEU A 1 104 ? -10.666 -2.476 -3.461 1.00 92.88 104 LEU A N 1
ATOM 871 C CA . LEU A 1 104 ? -10.690 -3.741 -4.201 1.00 92.88 104 LEU A CA 1
ATOM 872 C C . LEU A 1 104 ? -11.722 -3.732 -5.336 1.00 92.88 104 LEU A C 1
ATOM 874 O O . LEU A 1 104 ? -11.364 -4.020 -6.475 1.00 92.88 104 LEU A O 1
ATOM 878 N N . GLU A 1 105 ? -12.943 -3.252 -5.081 1.00 91.94 105 GLU A N 1
ATOM 879 C CA . GLU A 1 105 ? -13.990 -3.018 -6.094 1.00 91.94 105 GLU A CA 1
ATOM 880 C C . GLU A 1 105 ? -13.587 -2.042 -7.226 1.00 91.94 105 GLU A C 1
ATOM 882 O O . GLU A 1 105 ? -14.378 -1.802 -8.148 1.00 91.94 105 GLU A O 1
ATOM 887 N N . LYS A 1 106 ? -12.435 -1.366 -7.129 1.00 92.19 106 LYS A N 1
ATOM 888 C CA . LYS A 1 106 ? -11.978 -0.359 -8.102 1.00 92.19 106 LYS A CA 1
ATOM 889 C C . LYS A 1 106 ? -10.649 -0.710 -8.761 1.00 92.19 106 LYS A C 1
ATOM 891 O O . LYS A 1 106 ? -10.474 -0.342 -9.916 1.00 92.19 106 LYS A O 1
ATOM 896 N N . LEU A 1 107 ? -9.748 -1.400 -8.060 1.00 92.31 107 LEU A N 1
ATOM 897 C CA . LEU A 1 107 ? -8.436 -1.797 -8.585 1.00 92.31 107 LEU A CA 1
ATOM 898 C C . LEU A 1 107 ? -8.367 -3.266 -9.020 1.00 92.31 107 LEU A C 1
ATOM 900 O O . LEU A 1 107 ? -7.578 -3.589 -9.899 1.00 92.31 107 LEU A O 1
ATOM 904 N N . LEU A 1 108 ? -9.178 -4.151 -8.430 1.00 90.56 108 LEU A N 1
ATOM 905 C CA . LEU A 1 108 ? -9.171 -5.593 -8.704 1.00 90.56 108 LEU A CA 1
ATOM 906 C C . LEU A 1 108 ? -10.604 -6.140 -8.917 1.00 90.56 108 LEU A C 1
ATOM 908 O O . LEU A 1 108 ? -10.974 -7.128 -8.282 1.00 90.56 108 LEU A O 1
ATOM 912 N N . PRO A 1 109 ? -11.434 -5.529 -9.794 1.00 88.25 109 PRO A N 1
ATOM 913 C CA . PRO A 1 109 ? -12.856 -5.874 -9.928 1.00 88.25 109 PRO A CA 1
ATOM 914 C C . PRO A 1 109 ? -13.104 -7.337 -10.328 1.00 88.25 109 PRO A C 1
ATOM 916 O O . PRO A 1 109 ? -14.105 -7.917 -9.915 1.00 88.25 109 PRO A O 1
ATOM 919 N N . ASP A 1 110 ? -12.184 -7.940 -11.085 1.00 87.19 110 ASP A N 1
ATOM 920 C CA . ASP A 1 110 ? -12.273 -9.326 -11.560 1.00 87.19 110 ASP A CA 1
ATOM 921 C C . ASP A 1 110 ? -11.709 -10.357 -10.561 1.00 87.19 110 ASP A C 1
ATOM 923 O O . ASP A 1 110 ? -11.599 -11.536 -10.890 1.00 87.19 110 ASP A O 1
ATOM 927 N N . THR A 1 111 ? -11.294 -9.939 -9.355 1.00 84.94 111 THR A N 1
ATOM 928 C CA . THR A 1 111 ? -10.696 -10.830 -8.341 1.00 84.94 111 THR A CA 1
ATOM 929 C C . THR A 1 111 ? -11.545 -10.841 -7.067 1.00 84.94 111 THR A C 1
ATOM 931 O O . THR A 1 111 ? -11.671 -9.802 -6.416 1.00 84.94 111 THR A O 1
ATOM 934 N N . PRO A 1 112 ? -12.142 -11.979 -6.670 1.00 83.88 112 PRO A N 1
ATOM 935 C CA . PRO A 1 112 ? -12.971 -12.026 -5.475 1.00 83.88 112 PRO A CA 1
ATOM 936 C C . PRO A 1 112 ? -12.108 -11.905 -4.213 1.00 83.88 112 PRO A C 1
ATOM 938 O O . PRO A 1 112 ? -11.006 -12.442 -4.134 1.00 83.88 112 PRO A O 1
ATOM 941 N N . LYS A 1 113 ? -12.646 -11.252 -3.175 1.00 83.12 113 LYS A N 1
ATOM 942 C CA . LYS A 1 113 ? -11.945 -11.004 -1.898 1.00 83.12 113 LYS A CA 1
ATOM 943 C C . LYS A 1 113 ? -11.420 -12.279 -1.207 1.00 83.12 113 LYS A C 1
ATOM 945 O O . LYS A 1 113 ? -10.511 -12.186 -0.395 1.00 83.12 113 LYS A O 1
ATOM 950 N N . ALA A 1 114 ? -11.987 -13.447 -1.518 1.00 82.56 114 ALA A N 1
ATOM 951 C CA . ALA A 1 114 ? -11.563 -14.739 -0.974 1.00 82.56 114 ALA A CA 1
ATOM 952 C C . ALA A 1 114 ? -10.205 -15.230 -1.518 1.00 82.56 114 ALA A C 1
ATOM 954 O O . ALA A 1 114 ? -9.513 -15.957 -0.811 1.00 82.56 114 ALA A O 1
ATOM 955 N N . ASP A 1 115 ? -9.815 -14.799 -2.722 1.00 85.94 115 ASP A N 1
ATOM 956 C CA . ASP A 1 115 ? -8.565 -15.208 -3.381 1.00 85.94 115 ASP A CA 1
ATOM 957 C C . ASP A 1 115 ? -7.397 -14.256 -3.040 1.00 85.94 115 ASP A C 1
ATOM 959 O O . ASP A 1 115 ? -6.279 -14.423 -3.524 1.00 85.94 115 ASP A O 1
ATOM 963 N N . LEU A 1 116 ? -7.654 -13.232 -2.217 1.00 89.62 116 LEU A N 1
ATOM 964 C CA . LEU A 1 116 ? -6.703 -12.186 -1.844 1.00 89.62 116 LEU A CA 1
ATOM 96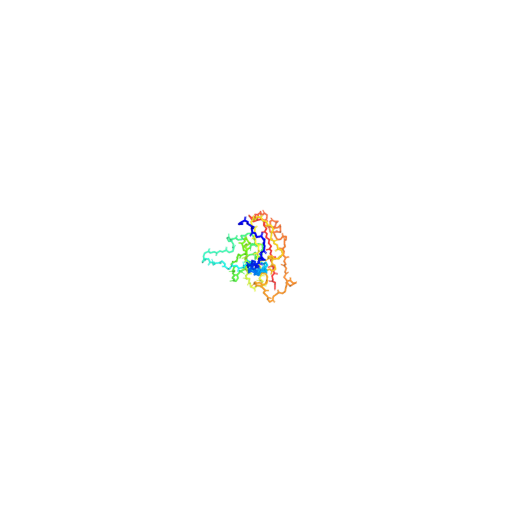5 C C . LEU A 1 116 ? -6.228 -12.367 -0.401 1.00 89.62 116 LEU A C 1
ATOM 967 O O . LEU A 1 116 ? -7.031 -12.394 0.536 1.00 89.62 116 LEU A O 1
ATOM 971 N N . LYS A 1 117 ? -4.908 -12.394 -0.194 1.00 92.06 117 LYS A N 1
ATOM 972 C CA . LYS A 1 117 ? -4.320 -12.378 1.149 1.00 92.06 117 LYS A CA 1
ATOM 973 C C . LYS A 1 117 ? -4.321 -10.938 1.664 1.00 92.06 117 LYS A C 1
ATOM 975 O O . LYS A 1 117 ? -3.433 -10.154 1.337 1.00 92.06 117 LYS A O 1
ATOM 980 N N . ILE A 1 118 ? -5.332 -10.593 2.460 1.00 92.25 118 ILE A N 1
ATOM 981 C CA . ILE A 1 118 ? -5.439 -9.293 3.137 1.00 92.25 118 ILE A CA 1
ATOM 982 C C . ILE A 1 118 ? -4.798 -9.395 4.520 1.00 92.25 118 ILE A C 1
ATOM 984 O O . ILE A 1 118 ? -5.286 -10.114 5.391 1.00 92.25 118 ILE A O 1
ATOM 988 N N . ASP A 1 119 ? -3.732 -8.633 4.728 1.00 90.88 119 ASP A N 1
ATOM 989 C CA . ASP A 1 119 ? -3.004 -8.546 5.983 1.00 90.88 119 ASP A CA 1
ATOM 990 C C . ASP A 1 119 ? -3.232 -7.184 6.666 1.00 90.88 119 ASP A C 1
ATOM 992 O O . ASP A 1 119 ? -2.801 -6.129 6.191 1.00 90.88 119 ASP A O 1
ATOM 996 N N . HIS A 1 120 ? -3.915 -7.235 7.814 1.00 90.12 120 HIS A N 1
ATOM 997 C CA . HIS A 1 120 ? -4.161 -6.104 8.716 1.00 90.12 120 HIS A CA 1
ATOM 998 C C . HIS A 1 120 ? -3.100 -5.978 9.832 1.00 90.12 120 HIS A C 1
ATOM 1000 O O . HIS A 1 120 ? -3.093 -4.991 10.567 1.00 90.12 120 HIS A O 1
ATOM 1006 N N . ALA A 1 121 ? -2.229 -6.978 9.999 1.00 87.56 121 ALA A N 1
ATOM 1007 C CA . ALA A 1 121 ? -1.122 -6.993 10.954 1.00 87.56 121 ALA A CA 1
ATOM 1008 C C . ALA A 1 121 ? 0.201 -6.502 10.334 1.00 87.56 121 ALA A C 1
ATOM 1010 O O . ALA A 1 121 ? 1.104 -6.134 11.087 1.00 87.56 121 ALA A O 1
ATOM 1011 N N . ALA A 1 122 ? 0.280 -6.420 9.000 1.00 87.06 122 ALA A N 1
ATOM 1012 C CA . ALA A 1 122 ? 1.403 -5.994 8.154 1.00 87.06 122 ALA A CA 1
ATOM 1013 C C . ALA A 1 122 ? 2.369 -4.988 8.786 1.00 87.06 122 ALA A C 1
ATOM 1015 O O . ALA A 1 122 ? 3.584 -5.186 8.770 1.00 87.06 122 ALA A O 1
ATOM 1016 N N . LYS A 1 123 ? 1.856 -3.898 9.375 1.00 89.44 123 LYS A N 1
ATOM 1017 C CA . LYS A 1 123 ? 2.696 -2.915 10.074 1.00 89.44 123 LYS A CA 1
ATOM 1018 C C . LYS A 1 123 ? 3.596 -3.569 11.132 1.00 89.44 123 LYS A C 1
ATOM 1020 O O . LYS A 1 123 ? 4.784 -3.264 11.175 1.00 89.44 123 LYS A O 1
ATOM 1025 N N . SER A 1 124 ? 3.048 -4.432 11.985 1.00 87.50 124 SER A N 1
ATOM 1026 C CA . SER A 1 124 ? 3.806 -5.104 13.046 1.00 87.50 124 SER A CA 1
ATOM 1027 C C . SER A 1 124 ? 4.828 -6.088 12.485 1.00 87.50 124 SER A C 1
ATOM 1029 O O . SER A 1 124 ? 5.914 -6.201 13.048 1.00 87.50 124 SER A O 1
ATOM 1031 N N . GLU A 1 125 ? 4.512 -6.769 11.382 1.00 88.62 125 GLU A N 1
ATOM 1032 C CA . GLU A 1 125 ? 5.429 -7.715 10.736 1.00 88.62 125 GLU A CA 1
ATOM 1033 C C . GLU A 1 125 ? 6.624 -6.979 10.110 1.00 88.62 125 GLU A C 1
ATOM 1035 O O . GLU A 1 125 ? 7.777 -7.304 10.397 1.00 88.62 125 GLU A O 1
ATOM 1040 N N . ILE A 1 126 ? 6.368 -5.892 9.372 1.00 87.25 126 ILE A N 1
ATOM 1041 C CA . ILE A 1 126 ? 7.411 -5.041 8.775 1.00 87.25 126 ILE A CA 1
ATOM 1042 C C . ILE A 1 126 ? 8.272 -4.369 9.856 1.00 87.25 126 ILE A C 1
ATOM 1044 O O . ILE A 1 126 ? 9.494 -4.290 9.709 1.00 87.25 126 ILE A O 1
ATOM 1048 N N . GLU A 1 127 ? 7.669 -3.855 10.937 1.00 90.19 127 GLU A N 1
ATOM 1049 C CA . GLU A 1 127 ? 8.433 -3.254 12.041 1.00 90.19 127 GLU A CA 1
ATOM 1050 C C . GLU A 1 127 ? 9.310 -4.289 12.758 1.00 90.19 127 GLU A C 1
ATOM 1052 O O . GLU A 1 127 ? 10.432 -3.954 13.155 1.00 90.19 127 GLU A O 1
ATOM 1057 N N . HIS A 1 128 ? 8.833 -5.535 12.869 1.00 87.31 128 HIS A N 1
ATOM 1058 C CA . HIS A 1 128 ? 9.583 -6.653 13.430 1.00 87.31 128 HIS A CA 1
ATOM 1059 C C . HIS A 1 128 ? 10.740 -7.082 12.518 1.00 87.31 128 HIS A C 1
ATOM 1061 O O . HIS A 1 128 ? 11.872 -7.096 12.989 1.00 87.31 128 HIS A O 1
ATOM 1067 N N . GLU A 1 129 ? 10.516 -7.361 11.229 1.00 85.75 129 GLU A N 1
ATOM 1068 C CA . GLU A 1 129 ? 11.574 -7.826 10.311 1.00 85.75 129 GLU A CA 1
ATOM 1069 C C . GLU A 1 129 ? 12.614 -6.737 10.003 1.00 85.75 129 GLU A C 1
ATOM 1071 O O . GLU A 1 129 ? 13.821 -6.968 10.072 1.00 85.75 129 GLU A O 1
ATOM 1076 N N . VAL A 1 130 ? 12.171 -5.514 9.694 1.00 83.69 130 VAL A N 1
ATOM 1077 C CA . VAL A 1 130 ? 13.080 -4.415 9.321 1.00 83.69 130 VAL A CA 1
ATOM 1078 C C . VAL A 1 130 ? 13.734 -3.777 10.564 1.00 83.69 130 VAL A C 1
ATOM 1080 O O . VAL A 1 130 ? 14.579 -2.887 10.432 1.00 83.69 130 VAL A O 1
ATOM 1083 N N . HIS A 1 131 ? 13.360 -4.227 11.772 1.00 83.31 131 HIS A N 1
ATOM 1084 C CA . HIS A 1 131 ? 13.792 -3.717 13.082 1.00 83.31 131 HIS A CA 1
ATOM 1085 C C . HIS A 1 131 ? 13.664 -2.182 13.205 1.00 83.31 131 HIS A C 1
ATOM 1087 O O . HIS A 1 131 ? 14.496 -1.506 13.821 1.00 83.31 131 HIS A O 1
ATOM 1093 N N . ARG A 1 132 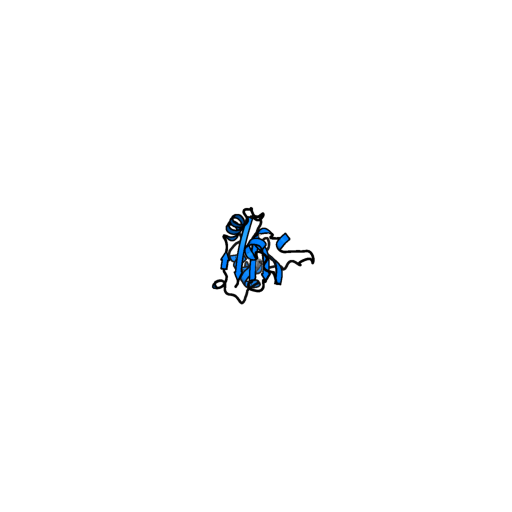? 12.652 -1.591 12.552 1.00 85.31 132 ARG A N 1
ATOM 1094 C CA . ARG A 1 132 ? 12.483 -0.135 12.406 1.00 85.31 132 ARG A CA 1
ATOM 1095 C C . ARG A 1 132 ? 11.016 0.254 12.323 1.00 85.31 132 ARG A C 1
ATOM 1097 O O . ARG A 1 132 ? 10.318 -0.179 11.409 1.00 85.31 132 ARG A O 1
ATOM 1104 N N . LYS A 1 133 ? 10.603 1.179 13.194 1.00 85.75 133 LYS A N 1
ATOM 1105 C CA . LYS A 1 133 ? 9.246 1.740 13.194 1.00 85.75 133 LYS A CA 1
ATOM 1106 C C . LYS A 1 133 ? 8.899 2.435 11.876 1.00 85.75 133 LYS A C 1
ATOM 1108 O O . LYS A 1 133 ? 9.723 3.163 11.313 1.00 85.75 133 LYS A O 1
ATOM 1113 N N . LEU A 1 134 ? 7.667 2.245 11.414 1.00 87.25 134 LEU A N 1
ATOM 1114 C CA . LEU A 1 134 ? 7.095 2.965 10.284 1.00 87.25 134 LEU A CA 1
ATOM 1115 C C . LEU A 1 134 ? 6.583 4.336 10.747 1.00 87.25 134 LEU A C 1
ATOM 1117 O O . LEU A 1 134 ? 6.172 4.520 11.891 1.00 87.25 134 LEU A O 1
ATOM 1121 N N . LYS A 1 135 ? 6.614 5.325 9.846 1.00 87.38 135 LYS A N 1
ATOM 1122 C CA . LYS A 1 135 ? 6.180 6.703 10.151 1.00 87.38 135 LYS A CA 1
ATOM 1123 C C . LYS A 1 135 ? 4.661 6.905 10.106 1.00 87.38 135 LYS A C 1
ATOM 1125 O O . LYS A 1 135 ? 4.185 7.940 10.559 1.00 87.38 135 LYS A O 1
ATOM 1130 N N . VAL A 1 136 ? 3.929 5.939 9.558 1.00 89.88 136 VAL A N 1
ATOM 1131 C CA . VAL A 1 136 ? 2.466 5.957 9.425 1.00 89.88 136 VAL A CA 1
ATOM 1132 C C . VAL A 1 136 ? 1.810 5.316 10.653 1.00 89.88 136 VAL A C 1
ATOM 1134 O O . VAL A 1 136 ? 2.418 4.472 11.320 1.00 89.88 136 VAL A O 1
ATOM 1137 N N . HIS A 1 137 ? 0.566 5.678 10.966 1.00 90.75 137 HIS A N 1
ATOM 1138 C CA . HIS A 1 137 ? -0.187 5.032 12.046 1.00 90.75 137 HIS A CA 1
ATOM 1139 C C . HIS A 1 137 ? -0.518 3.583 11.686 1.00 90.75 137 HIS A C 1
ATOM 1141 O O . HIS A 1 137 ? -0.340 2.704 12.527 1.00 90.75 137 HIS A O 1
ATOM 1147 N N . ASP A 1 138 ? -0.963 3.347 10.453 1.00 92.81 138 ASP A N 1
ATOM 1148 C CA . ASP A 1 138 ? -1.506 2.069 10.000 1.00 92.81 138 ASP A CA 1
ATOM 1149 C C . ASP A 1 138 ? -1.028 1.682 8.591 1.00 92.81 138 ASP A C 1
ATOM 1151 O O . ASP A 1 138 ? -0.777 2.560 7.754 1.00 92.81 138 ASP A O 1
ATOM 1155 N N . VAL A 1 139 ? -0.917 0.372 8.351 1.00 93.94 139 VAL A N 1
ATOM 1156 C CA . VAL A 1 139 ? -0.586 -0.248 7.059 1.00 93.94 139 VAL A CA 1
ATOM 1157 C C . VAL A 1 139 ? -1.415 -1.515 6.904 1.00 93.94 139 VAL A C 1
ATOM 1159 O O . VAL A 1 139 ? -1.312 -2.408 7.740 1.00 93.94 139 VAL A O 1
ATOM 1162 N N . VAL A 1 140 ? -2.146 -1.607 5.797 1.00 95.44 140 VAL A N 1
ATOM 1163 C CA . VAL A 1 140 ? -2.781 -2.841 5.323 1.00 95.44 140 VAL A CA 1
ATOM 1164 C C . VAL A 1 140 ? -2.116 -3.228 4.008 1.00 95.44 140 VAL A C 1
ATOM 1166 O O . VAL A 1 140 ? -1.884 -2.372 3.150 1.00 95.44 140 VAL A O 1
ATOM 1169 N N . ILE A 1 141 ? -1.799 -4.508 3.856 1.00 94.62 141 ILE A N 1
ATOM 1170 C CA . ILE A 1 141 ? -1.256 -5.086 2.625 1.00 94.62 141 ILE A CA 1
ATOM 1171 C C . ILE A 1 141 ? -2.291 -6.047 2.049 1.00 94.62 141 ILE A C 1
ATOM 1173 O O . ILE A 1 141 ? -2.974 -6.750 2.788 1.00 94.62 141 ILE A O 1
ATOM 1177 N N . ILE A 1 142 ? -2.414 -6.068 0.725 1.00 94.44 142 ILE A N 1
ATOM 1178 C CA . ILE A 1 142 ? -3.244 -7.031 0.010 1.00 94.44 142 ILE A CA 1
ATOM 1179 C C . ILE A 1 142 ? -2.399 -7.639 -1.099 1.00 94.44 142 ILE A C 1
ATOM 1181 O O . ILE A 1 142 ? -2.057 -6.942 -2.052 1.00 94.44 142 ILE A O 1
ATOM 1185 N N . GLU A 1 143 ? -2.056 -8.914 -0.955 1.00 92.31 143 GLU A N 1
ATOM 1186 C CA . GLU A 1 143 ? -1.251 -9.663 -1.923 1.00 92.31 143 GLU A CA 1
ATOM 1187 C C . GLU A 1 143 ? -2.173 -10.479 -2.838 1.00 92.31 143 GLU A C 1
ATOM 1189 O O . GLU A 1 143 ? -3.086 -11.174 -2.368 1.00 92.31 143 GLU A O 1
ATOM 1194 N N . LYS A 1 144 ? -1.908 -10.414 -4.145 1.00 89.88 144 LYS A N 1
ATOM 1195 C CA . LYS A 1 144 ? -2.485 -11.278 -5.175 1.00 89.88 144 LYS A CA 1
ATOM 1196 C C . LYS A 1 144 ? -1.360 -12.031 -5.890 1.00 89.88 144 LYS A C 1
ATOM 1198 O O . LYS A 1 144 ? -0.499 -11.400 -6.508 1.00 89.88 144 LYS A O 1
ATOM 1203 N N . ALA A 1 145 ? -1.406 -13.359 -5.812 1.00 80.62 145 ALA A N 1
ATOM 1204 C CA . ALA A 1 145 ? -0.587 -14.282 -6.605 1.00 80.62 145 ALA A CA 1
ATOM 1205 C C . ALA A 1 145 ? -1.318 -14.749 -7.885 1.00 80.62 145 ALA A C 1
ATOM 1207 O O . ALA A 1 145 ? -2.455 -14.271 -8.123 1.00 80.62 145 ALA A O 1
#

pLDDT: mean 80.58, std 17.69, range [37.22, 96.19]

InterPro domains:
  IPR014959 Protein of unknown function DUF1827 [PF08860] (59-123)
  IPR038226 LMG 18311 protein-like superfamily [G3DSA:3.40.1720.10] (45-140)

=== Feature glossary ===
Legend for the data blocks above and below:

— What the protein is —

The amino-acid sequence is the protein's primary structure: the linear order of residues from the N-terminus to the C-terminus, written in one-letter code. Everything else here — the 3D coordinates, the secondary structure, the domain annotations — is ultimately a consequence of this string.

Functional annotations link the protein to curated databases. InterPro entries identify conserved domains and families by matching the sequence against member-database signatures (Pfam, PROSITE, CDD, …). Gene Ontology (GO) terms describe molecular function, biological process, and cellular component in a controlled vocabulary. CATH places the structure in a hierarchical fold classification (Class/Architecture/Topology/Homologous-superfamily). The organism is the source species.

— Where its atoms are —

Atomic coordinates in PDBx/mmCIF format — the same representation the Protein Data Bank distributes. Each line of the _atom_site loop places one backbone atom in Cartesian space (units: ångströms, origin: arbitrary).

The six renders are orthographic views along the three Cartesian axes in both directions. Representation (cartoon, sticks, or surface) and color scheme (sequence-rainbow or by-chain) vary across proteins so the training set covers all the common visualization conventions.

— Local backbone conformation —

Eight-state secondary structure (DSSP): H is the canonical α-helix, G the tighter 3₁₀-helix, I the wider π-helix; E/B are β-structure, T and S are turns and bends, and '-' is everything else. DSSP derives these from the pattern of main-chain N–H···O=C hydrogen bonds, not from the sequence.

Three-state secondary structure (P-SEA) collapses the eight DSSP classes into helix (a), strand (b), and coil (c). P-SEA assigns these from Cα geometry alone — distances and angles — without requiring backbone oxygens, so it works on any Cα trace.

φ (phi) and ψ (psi) are the two rotatable backbone dihedrals per residue: φ is the C(i-1)–N–Cα–C torsion, ψ is the N–Cα–C–N(i+1) torsion, both in degrees on (−180°, 180°]. α-helical residues cluster near (−60°, −45°); β-strand residues near (−120°, +130°). A Ramachandran plot is simply a scatter of (φ, ψ) for every residue.

— Global shape and packing —

The geometric summary reports three shape descriptors. Rg (radius of gyration) measures how spread out the Cα atoms are about their centre of mass; compact globular proteins have small Rg, elongated or unfolded ones large. Cα contacts (<8 Å, |i−j|>4) count long-range residue pairs in spatial proximity — high for tightly packed folds, near zero for rods or random coil. The bounding-box extents give the protein's footprint along x, y, z in Å.

SASA measures how much of the protein is reachable by solvent. It is computed by rolling a water-sized probe over the atomic surface and summing the exposed area (Å²). Per-residue SASA distinguishes core (buried, low SASA) from surface (exposed, high SASA) residues; total SASA is a whole-molecule size measure.

Plot images: a contact map (which residues are close in 3D, as an N×N binary image), a Ramachandran scatter (backbone torsion angles, revealing secondary-structure composition at a glance), and — for AlphaFold structures — a PAE heatmap (pairwise prediction confidence).

— Structural neighborhood —

A 3Di character summarizes, for each residue, the relative orientation of the Cα frame of its nearest spatial neighbor. Because it encodes fold topology rather than chemistry, 3Di alignments detect remote structural similarity that sequence alignment misses.

The Foldseek neighbor list gives the closest experimentally determined structures in the PDB, ranked by structural alignment. TM-score near 1 means near-identical fold; near 0.3 means only rough topology match. This is how one finds what a novel AlphaFold prediction most resembles in the solved-structure universe.

— Confidence and disorder —

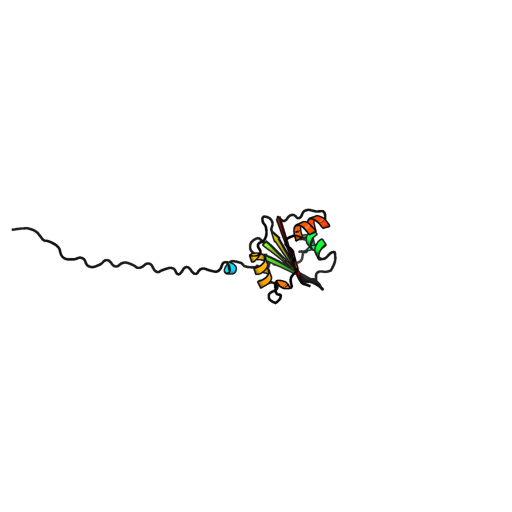For AlphaFold models, the B-factor field carries pLDDT — the model's own estimate of local accuracy on a 0–100 scale. Regions with pLDDT<50 should be treated as essentially unmodeled; they often correspond to intrinsically disordered segments.

Crystallographic B-factors measure how much each atom's electron density is smeared out, in Å². They rise in mobile loops and surface residues and fall in the buried interior. In AlphaFold models this column is repurposed to hold pLDDT instead.

Predicted Aligned Error (PAE) is an AlphaFold confidence matrix: entry (i, j) is the expected error in the position of residue j, in ångströms, when the prediction is superimposed on the true structure at residue i. Low PAE within a block of residues means that block is internally rigid and well-predicted; high PAE between two blocks means their relative placement is uncertain even if each block individually is confident.